Protein AF-A0A242MQW5-F1 (afdb_monomer_lite)

Foldseek 3Di:
DDPVLLVVLVVVQVDALVVVVDPDRADALVSSQVVCCVPVVDRDDSVVSCVSCVVNVNNVRHDDD

Secondary structure (DSSP, 8-state):
--HHHHHHHHHHTTS-GGGGT-S-SSB-HHHHHHHHHHHHS----HHHHHHHHHHTT-GGGBPP-

Radius of gyration: 10.62 Å; chains: 1; bounding box: 26×20×25 Å

Organism: Caballeronia sordidicola (NCBI:txid196367)

Structure (mmCIF, N/CA/C/O backbone):
data_AF-A0A242MQW5-F1
#
_entry.id   AF-A0A242MQW5-F1
#
loop_
_atom_site.group_PDB
_atom_site.id
_atom_site.type_symbol
_atom_site.label_atom_id
_atom_site.label_alt_id
_atom_site.label_comp_id
_atom_site.label_asym_id
_atom_site.label_entity_id
_atom_site.label_seq_id
_atom_site.pdbx_PDB_ins_code
_atom_site.Cartn_x
_atom_site.Cartn_y
_atom_site.Cartn_z
_atom_site.occupancy
_atom_site.B_iso_or_equiv
_atom_site.auth_seq_id
_atom_site.auth_comp_id
_atom_site.auth_asym_id
_atom_site.auth_atom_id
_atom_site.pdbx_PDB_model_num
ATOM 1 N N . MET A 1 1 ? -3.576 0.385 12.655 1.00 66.12 1 MET A N 1
ATOM 2 C CA . MET A 1 1 ? -3.991 -0.651 11.685 1.00 66.12 1 MET A CA 1
ATOM 3 C C . MET A 1 1 ? -4.389 -1.887 12.458 1.00 66.12 1 MET A C 1
ATOM 5 O O . MET A 1 1 ? -3.765 -2.141 13.483 1.00 66.12 1 MET A O 1
ATOM 9 N N . SER A 1 2 ? -5.409 -2.608 11.999 1.00 79.56 2 SER A N 1
ATOM 10 C CA . SER A 1 2 ? -5.751 -3.919 12.550 1.00 79.56 2 SER A CA 1
ATOM 11 C C . SER A 1 2 ? -4.772 -4.994 12.044 1.00 79.56 2 SER A C 1
ATOM 13 O O . SER A 1 2 ? -4.085 -4.758 11.043 1.00 79.56 2 SER A O 1
ATOM 15 N N . PRO A 1 3 ? -4.677 -6.156 12.712 1.00 79.94 3 PRO A N 1
ATOM 16 C CA . PRO A 1 3 ? -3.856 -7.277 12.255 1.00 79.94 3 PRO A CA 1
ATOM 17 C C . PRO A 1 3 ? -4.180 -7.715 10.820 1.00 79.94 3 PRO 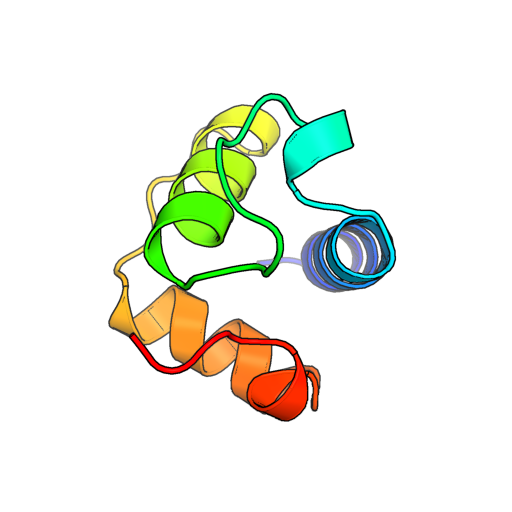A C 1
ATOM 19 O O . PRO A 1 3 ? -3.260 -7.954 10.044 1.00 79.94 3 PRO A O 1
ATOM 22 N N . GLU A 1 4 ? -5.457 -7.699 10.414 1.00 83.75 4 GLU A N 1
ATOM 23 C CA . GLU A 1 4 ? -5.841 -8.121 9.058 1.00 83.75 4 GLU A CA 1
ATOM 24 C C . GLU A 1 4 ? -5.274 -7.192 7.975 1.00 83.75 4 GLU A C 1
ATOM 26 O O . GLU A 1 4 ? -4.948 -7.633 6.872 1.00 83.75 4 GLU A O 1
ATOM 31 N N . ALA A 1 5 ? -5.107 -5.901 8.283 1.00 83.38 5 ALA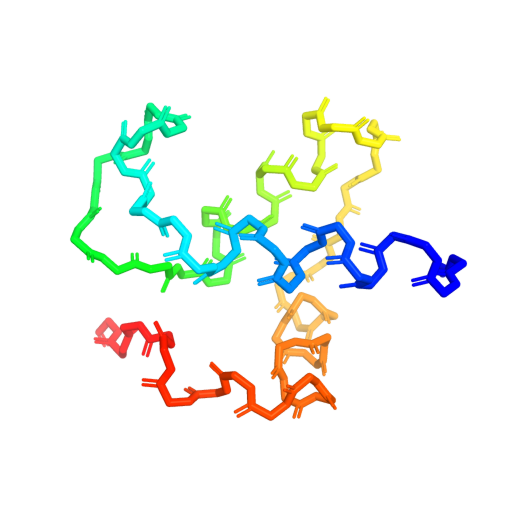 A N 1
ATOM 32 C CA . ALA A 1 5 ? -4.489 -4.959 7.357 1.00 83.38 5 ALA A CA 1
ATOM 33 C C . ALA A 1 5 ? -3.002 -5.280 7.135 1.00 83.38 5 ALA A C 1
ATOM 35 O O . ALA A 1 5 ? -2.505 -5.151 6.017 1.00 83.38 5 ALA A O 1
ATOM 36 N N . PHE A 1 6 ? -2.296 -5.724 8.179 1.00 82.12 6 PHE A N 1
ATOM 37 C CA . PHE A 1 6 ? -0.898 -6.141 8.076 1.00 82.12 6 PHE A CA 1
ATOM 38 C C . PHE A 1 6 ? -0.743 -7.428 7.263 1.00 82.12 6 PHE A C 1
ATOM 40 O O . PHE A 1 6 ? 0.136 -7.476 6.401 1.00 82.12 6 PHE A O 1
ATOM 47 N N . ASP A 1 7 ? -1.617 -8.415 7.469 1.00 85.25 7 ASP A N 1
ATOM 48 C CA . ASP A 1 7 ? -1.628 -9.650 6.675 1.00 85.25 7 ASP A CA 1
ATOM 49 C C . ASP A 1 7 ? -1.944 -9.377 5.203 1.00 85.25 7 ASP A C 1
ATOM 51 O O . ASP A 1 7 ? -1.268 -9.894 4.311 1.00 85.25 7 ASP A O 1
ATOM 55 N N . TRP A 1 8 ? -2.905 -8.491 4.925 1.00 87.44 8 TRP A N 1
ATOM 56 C CA . TRP A 1 8 ? -3.206 -8.078 3.556 1.00 87.44 8 TRP A CA 1
ATOM 57 C C . TRP A 1 8 ? -2.012 -7.378 2.895 1.00 87.44 8 TRP A C 1
ATOM 59 O O . TRP A 1 8 ? -1.673 -7.686 1.752 1.00 87.44 8 TRP A O 1
ATOM 69 N N . ILE A 1 9 ? -1.330 -6.473 3.611 1.00 84.25 9 ILE A N 1
ATOM 70 C CA . ILE A 1 9 ? -0.116 -5.806 3.115 1.00 84.25 9 ILE A CA 1
ATOM 71 C C . ILE A 1 9 ? 0.988 -6.835 2.852 1.00 84.25 9 ILE A C 1
ATOM 73 O O . ILE A 1 9 ? 1.650 -6.766 1.816 1.00 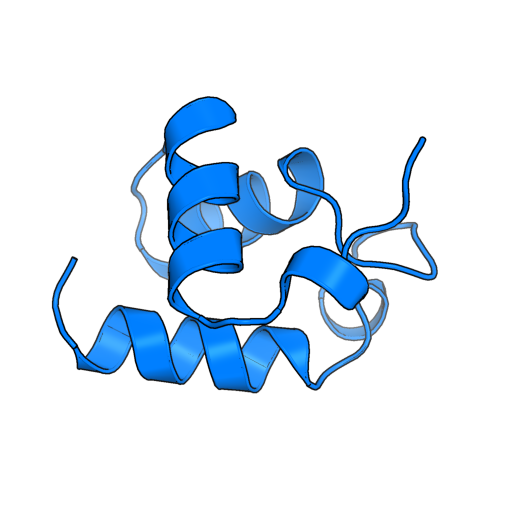84.25 9 ILE A O 1
ATOM 77 N N . ALA A 1 10 ? 1.188 -7.796 3.755 1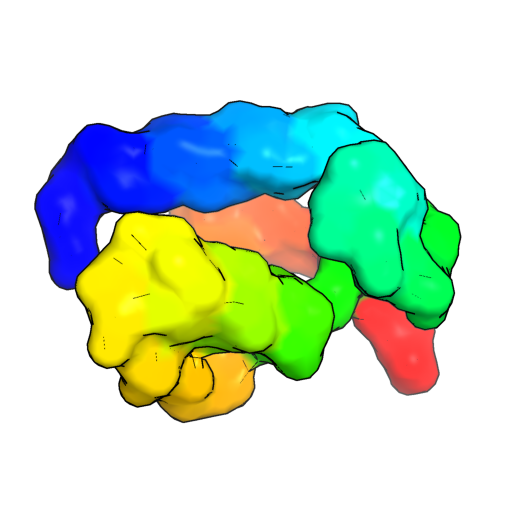.00 84.38 10 ALA A N 1
ATOM 78 C CA . ALA A 1 10 ? 2.179 -8.852 3.588 1.00 84.38 10 ALA A CA 1
ATOM 79 C C . ALA A 1 10 ? 1.877 -9.721 2.357 1.00 84.38 10 ALA A C 1
ATOM 81 O O . ALA A 1 10 ? 2.794 -10.005 1.584 1.00 84.38 10 ALA A O 1
ATOM 82 N N . ALA A 1 11 ? 0.608 -10.077 2.133 1.00 86.19 11 ALA A N 1
ATOM 83 C CA . ALA A 1 11 ? 0.159 -10.805 0.950 1.00 86.19 11 ALA A CA 1
ATOM 84 C C . ALA A 1 11 ? 0.352 -9.985 -0.337 1.00 86.19 11 ALA A C 1
ATOM 86 O O . ALA A 1 11 ? 0.908 -10.493 -1.310 1.00 86.19 11 ALA A O 1
ATOM 87 N N . ALA A 1 12 ? -0.009 -8.699 -0.334 1.00 84.19 12 ALA A N 1
ATOM 88 C CA . ALA A 1 12 ? 0.200 -7.812 -1.479 1.00 84.19 12 ALA A CA 1
ATOM 89 C C . ALA A 1 12 ? 1.692 -7.655 -1.827 1.00 84.19 12 ALA A C 1
ATOM 91 O O . ALA A 1 12 ? 2.068 -7.650 -2.998 1.00 84.19 12 ALA A O 1
ATOM 92 N N . LEU A 1 13 ? 2.559 -7.611 -0.809 1.00 79.69 13 LEU A N 1
ATOM 93 C CA . LEU A 1 13 ? 4.017 -7.567 -0.955 1.00 79.69 13 LEU A CA 1
ATOM 94 C C . LEU A 1 13 ? 4.643 -8.892 -1.440 1.00 79.69 13 LEU A C 1
ATOM 96 O O . LEU A 1 13 ? 5.840 -8.907 -1.753 1.00 79.69 13 LEU A O 1
ATOM 100 N N . GLN A 1 14 ? 3.894 -10.002 -1.489 1.00 81.50 14 GLN A N 1
ATOM 101 C CA . GLN A 1 14 ? 4.309 -11.219 -2.207 1.00 81.50 14 GLN A CA 1
ATOM 102 C C . GLN A 1 14 ? 4.137 -11.075 -3.721 1.00 81.50 14 GLN A C 1
ATOM 104 O O . GLN A 1 14 ? 4.890 -11.691 -4.471 1.00 81.50 14 GLN A O 1
ATOM 109 N N . GLY A 1 15 ? 3.178 -10.259 -4.162 1.00 78.50 15 GLY A N 1
ATOM 110 C CA . GLY A 1 15 ? 2.960 -9.958 -5.571 1.00 78.50 15 GLY A CA 1
ATOM 111 C C . GLY A 1 15 ? 3.942 -8.925 -6.119 1.00 78.50 15 GLY A C 1
ATOM 112 O O . GLY A 1 15 ? 4.623 -8.204 -5.382 1.00 78.50 15 GLY A O 1
ATOM 113 N N . GLU A 1 16 ? 3.995 -8.822 -7.443 1.00 79.56 16 GLU A N 1
ATOM 114 C CA . GLU A 1 16 ? 4.775 -7.789 -8.117 1.00 79.56 16 GLU A CA 1
ATOM 115 C C . GLU A 1 16 ? 4.009 -6.454 -8.133 1.00 79.56 16 GLU A C 1
ATOM 117 O O . GLU A 1 16 ? 2.807 -6.442 -8.403 1.00 79.56 16 GLU A O 1
A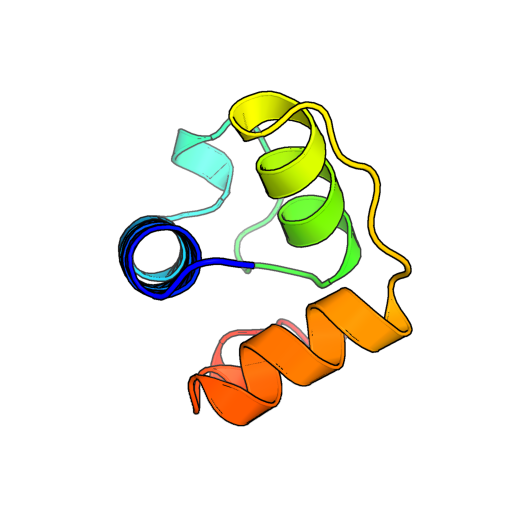TOM 122 N N . PRO A 1 17 ? 4.675 -5.301 -7.928 1.00 83.19 17 PRO A N 1
ATOM 123 C CA . PRO A 1 17 ? 4.019 -3.989 -7.978 1.00 83.19 17 PRO A CA 1
ATOM 124 C C . PRO A 1 17 ? 3.311 -3.712 -9.313 1.00 83.19 17 PRO A C 1
ATOM 126 O O . PRO A 1 17 ? 2.330 -2.968 -9.356 1.00 83.19 17 PRO A O 1
ATOM 129 N N . GLN A 1 18 ? 3.789 -4.328 -10.397 1.00 82.50 18 GLN A N 1
ATOM 130 C CA . GLN A 1 18 ? 3.211 -4.222 -11.738 1.00 82.50 18 GLN A CA 1
ATOM 131 C C . GLN A 1 18 ? 1.805 -4.814 -11.823 1.00 82.50 18 GLN A C 1
ATOM 133 O O . GLN A 1 18 ? 0.955 -4.228 -12.489 1.00 82.50 18 GLN A O 1
ATOM 138 N N . ALA A 1 19 ? 1.516 -5.889 -11.080 1.00 83.19 19 ALA A N 1
ATOM 139 C CA . ALA A 1 19 ? 0.166 -6.449 -10.995 1.00 83.19 19 ALA A CA 1
ATOM 140 C C . ALA A 1 19 ? -0.838 -5.460 -10.370 1.00 83.19 19 ALA A C 1
ATOM 142 O O . ALA A 1 19 ? -2.036 -5.539 -10.622 1.00 83.19 19 ALA A O 1
ATOM 143 N N . TYR A 1 20 ? -0.340 -4.486 -9.602 1.00 80.69 20 TYR A N 1
ATOM 144 C CA . TYR A 1 20 ? -1.126 -3.415 -8.989 1.00 80.69 20 TYR A CA 1
ATOM 145 C C . TYR A 1 20 ? -1.076 -2.097 -9.782 1.00 80.69 20 TYR A C 1
ATOM 147 O O . TYR A 1 20 ? -1.555 -1.064 -9.306 1.00 80.69 20 TYR A O 1
ATOM 155 N N . GLY A 1 21 ? -0.503 -2.114 -10.990 1.00 82.38 21 GLY A N 1
ATOM 156 C CA . GLY A 1 21 ? -0.410 -0.950 -11.871 1.00 82.38 21 GLY A CA 1
ATOM 157 C C . GLY A 1 21 ? 0.689 0.045 -11.494 1.00 82.38 21 GLY A C 1
ATOM 158 O O . GLY A 1 21 ? 0.657 1.184 -11.958 1.00 82.38 21 GLY A O 1
ATOM 159 N N . PHE A 1 22 ? 1.661 -0.347 -10.662 1.00 84.50 22 PHE A N 1
ATOM 160 C CA . PHE A 1 22 ? 2.801 0.509 -10.345 1.00 84.50 22 PHE A CA 1
ATOM 161 C C . PHE A 1 22 ? 3.984 0.240 -11.287 1.00 84.50 22 PHE A C 1
ATOM 163 O O . PHE A 1 22 ? 4.427 -0.906 -11.402 1.00 84.50 22 PHE A O 1
ATOM 170 N N . PRO A 1 23 ? 4.563 1.287 -11.909 1.00 68.00 23 PRO A N 1
ATOM 171 C CA . PRO A 1 23 ? 5.745 1.155 -12.750 1.00 68.00 23 PRO A CA 1
ATOM 172 C C . PRO A 1 23 ? 6.984 0.959 -11.865 1.00 68.00 23 PRO A C 1
ATOM 174 O O . PRO A 1 23 ? 7.653 1.909 -11.460 1.00 68.00 23 PRO A O 1
ATOM 177 N N . GLY A 1 24 ? 7.264 -0.290 -11.501 1.00 68.12 24 GLY A N 1
ATOM 178 C CA . GLY A 1 24 ? 8.446 -0.656 -10.728 1.00 68.12 24 GLY A CA 1
ATOM 179 C C . GLY A 1 24 ? 8.582 -2.164 -10.552 1.00 68.12 24 GLY A C 1
ATOM 180 O O . GLY A 1 24 ? 7.605 -2.864 -10.303 1.00 68.12 24 GLY A O 1
ATOM 181 N N . ALA A 1 25 ? 9.808 -2.678 -10.659 1.00 70.75 25 ALA A N 1
ATOM 182 C CA . ALA A 1 25 ? 10.117 -4.090 -10.399 1.00 70.75 25 ALA A CA 1
ATOM 183 C C . ALA A 1 25 ? 10.128 -4.442 -8.902 1.00 70.75 25 ALA A C 1
ATOM 185 O O . ALA A 1 25 ? 10.134 -5.611 -8.534 1.00 70.75 25 ALA A O 1
ATOM 186 N N . ARG A 1 26 ? 10.154 -3.438 -8.016 1.00 77.69 26 ARG A N 1
ATOM 187 C CA . ARG A 1 26 ? 10.201 -3.621 -6.561 1.00 77.69 26 ARG A CA 1
ATOM 188 C C . ARG A 1 26 ? 9.260 -2.665 -5.854 1.00 77.69 26 ARG A C 1
ATOM 190 O O . ARG A 1 26 ? 9.030 -1.542 -6.308 1.00 77.69 26 ARG A O 1
ATOM 197 N N . TRP A 1 27 ? 8.755 -3.106 -4.710 1.00 82.38 27 TRP A N 1
ATOM 198 C CA . TRP A 1 27 ? 7.984 -2.256 -3.819 1.00 82.38 27 TRP A CA 1
ATOM 199 C C . TRP A 1 27 ? 8.865 -1.131 -3.278 1.00 82.38 27 TRP A C 1
ATOM 201 O O . TRP A 1 27 ? 10.045 -1.313 -2.976 1.00 82.38 27 TRP A O 1
ATOM 211 N N . THR A 1 28 ? 8.287 0.057 -3.157 1.00 81.12 28 THR A N 1
ATOM 212 C CA . THR A 1 28 ? 8.925 1.211 -2.521 1.00 81.12 28 THR A CA 1
ATOM 213 C C . THR A 1 28 ? 7.980 1.748 -1.458 1.00 81.12 28 THR A C 1
ATOM 215 O O . THR A 1 28 ? 6.768 1.567 -1.557 1.00 81.12 28 THR A O 1
ATOM 218 N N . SER A 1 29 ? 8.492 2.475 -0.463 1.00 82.44 29 SER A N 1
ATOM 219 C CA . SER A 1 29 ? 7.626 3.126 0.532 1.00 82.44 29 SER A CA 1
ATOM 220 C C . SER A 1 29 ? 6.620 4.099 -0.103 1.00 82.44 29 SER A C 1
ATOM 222 O O . SER A 1 29 ? 5.582 4.374 0.484 1.00 82.44 29 SER A O 1
ATOM 224 N N . GLY A 1 30 ? 6.916 4.625 -1.299 1.00 83.19 30 GLY A N 1
ATOM 225 C CA . GLY A 1 30 ? 6.000 5.482 -2.052 1.00 83.19 30 GLY A CA 1
ATOM 226 C C . GLY A 1 30 ? 4.851 4.707 -2.697 1.00 83.19 30 GLY A C 1
ATOM 227 O O . GLY A 1 30 ? 3.696 5.065 -2.485 1.00 83.19 30 GLY A O 1
ATOM 228 N N . THR A 1 31 ? 5.156 3.643 -3.445 1.00 85.81 31 THR A N 1
ATOM 229 C CA . THR A 1 31 ? 4.133 2.807 -4.101 1.00 85.81 31 THR A CA 1
ATOM 230 C C . THR A 1 31 ? 3.298 2.032 -3.090 1.00 85.81 31 THR A C 1
ATOM 232 O O . THR A 1 31 ? 2.082 1.964 -3.230 1.00 85.81 31 THR A O 1
ATOM 235 N N . LEU A 1 32 ? 3.914 1.546 -2.010 1.00 84.69 32 LEU A N 1
ATOM 236 C CA . LEU A 1 32 ? 3.190 0.888 -0.926 1.00 84.69 32 LEU A CA 1
ATOM 237 C C . LEU A 1 32 ? 2.245 1.854 -0.199 1.00 84.69 32 LEU A C 1
ATOM 239 O O . LEU A 1 32 ? 1.108 1.497 0.086 1.00 84.69 32 LEU A O 1
ATOM 243 N N . GLY A 1 33 ? 2.681 3.095 0.049 1.00 88.25 33 GLY A N 1
ATOM 244 C CA . GLY A 1 33 ? 1.819 4.126 0.630 1.00 88.25 33 GLY A CA 1
ATOM 245 C C . GLY A 1 33 ? 0.593 4.422 -0.238 1.00 88.25 33 GLY A C 1
ATOM 246 O O . GLY A 1 33 ? -0.512 4.484 0.287 1.00 88.25 33 GLY A O 1
ATOM 247 N N . GLN A 1 34 ? 0.775 4.521 -1.559 1.00 88.62 34 GLN A N 1
ATOM 248 C CA . GLN A 1 34 ? -0.337 4.707 -2.501 1.00 88.62 34 GLN A CA 1
ATOM 249 C C . GLN A 1 34 ? -1.272 3.493 -2.562 1.00 88.62 34 GLN A C 1
ATOM 251 O O . GLN A 1 34 ? -2.482 3.662 -2.679 1.00 88.62 34 GLN A O 1
ATOM 256 N N . LEU A 1 35 ? -0.737 2.271 -2.480 1.00 87.94 35 LEU A N 1
ATOM 257 C CA . LEU A 1 35 ? -1.560 1.063 -2.450 1.00 87.94 35 LEU A CA 1
ATOM 258 C C . LEU A 1 35 ? -2.441 1.024 -1.196 1.00 87.94 35 LEU A C 1
ATOM 260 O O . LEU A 1 35 ? -3.634 0.750 -1.290 1.00 87.94 35 LEU A O 1
ATOM 264 N N . ILE A 1 36 ? -1.859 1.325 -0.033 1.00 87.00 36 ILE A N 1
ATOM 265 C CA . ILE A 1 36 ? -2.590 1.359 1.236 1.00 87.00 36 ILE A CA 1
ATOM 266 C C . ILE A 1 36 ? -3.650 2.468 1.209 1.00 87.00 36 ILE A C 1
ATOM 268 O O . ILE A 1 36 ? -4.780 2.239 1.631 1.00 87.00 36 ILE A O 1
ATOM 272 N N . GLU A 1 37 ? -3.323 3.639 0.657 1.00 90.06 37 GLU A N 1
ATOM 273 C CA . GLU A 1 37 ? -4.282 4.733 0.466 1.00 90.06 37 GLU A CA 1
ATOM 274 C C . GLU A 1 37 ? -5.450 4.314 -0.437 1.00 90.06 37 GLU A C 1
ATOM 276 O O . GLU A 1 37 ? -6.598 4.593 -0.111 1.00 90.06 37 GLU A O 1
ATOM 281 N N . ARG A 1 38 ? -5.188 3.577 -1.523 1.00 88.81 38 ARG A N 1
ATOM 282 C CA . ARG A 1 38 ? -6.238 3.049 -2.409 1.00 88.81 38 ARG A CA 1
ATOM 283 C C . ARG A 1 38 ? -7.127 2.003 -1.743 1.00 88.81 38 ARG A C 1
ATOM 285 O O . ARG A 1 38 ? -8.331 2.024 -1.964 1.00 88.81 38 ARG A O 1
ATOM 292 N N . GLN A 1 39 ? -6.543 1.095 -0.965 1.00 87.81 39 GLN A N 1
ATOM 293 C CA . GLN A 1 39 ? -7.279 -0.026 -0.379 1.00 87.81 39 GLN A CA 1
ATOM 294 C C . GLN A 1 39 ? -8.062 0.371 0.876 1.00 87.81 39 GLN A C 1
ATOM 296 O O . GLN A 1 39 ? -9.182 -0.088 1.077 1.00 87.81 39 GLN A O 1
ATOM 301 N N . PHE A 1 40 ? -7.469 1.207 1.729 1.00 85.94 40 PHE A N 1
ATOM 302 C CA . PHE A 1 40 ? -8.029 1.559 3.035 1.00 85.94 40 PHE A CA 1
ATOM 303 C C . PHE A 1 40 ? -8.543 3.000 3.103 1.00 85.94 40 PHE A C 1
ATOM 305 O O . PHE A 1 40 ? -9.123 3.386 4.113 1.00 85.94 40 PHE A O 1
ATOM 312 N N . GLY A 1 41 ? -8.306 3.824 2.077 1.00 88.25 41 GLY A N 1
ATOM 313 C CA . GLY A 1 41 ? -8.668 5.246 2.084 1.00 88.25 41 GLY A CA 1
ATOM 314 C C . GLY A 1 41 ? -7.818 6.098 3.034 1.00 88.25 41 GLY A C 1
ATOM 315 O O . GLY A 1 41 ? -8.135 7.263 3.260 1.00 88.25 41 GLY A O 1
ATOM 316 N N . VAL A 1 42 ? -6.750 5.535 3.615 1.00 86.19 42 VAL A N 1
ATOM 317 C CA . VAL A 1 42 ? -5.909 6.217 4.607 1.00 86.19 42 VAL A CA 1
ATOM 318 C C . VAL A 1 42 ? -4.527 6.489 4.039 1.00 86.19 42 VAL A C 1
ATOM 320 O O . VAL A 1 42 ? -3.781 5.577 3.677 1.00 86.19 42 VAL A O 1
ATOM 323 N N . LYS A 1 43 ? -4.153 7.767 4.030 1.00 86.19 43 LYS A N 1
ATOM 324 C CA . LYS A 1 43 ? -2.821 8.204 3.631 1.00 86.19 43 LYS A CA 1
ATOM 325 C C . LYS A 1 43 ? -1.858 8.126 4.807 1.00 86.19 43 LYS A C 1
ATOM 327 O O . LYS A 1 43 ? -1.968 8.879 5.773 1.00 86.19 43 LYS A O 1
ATOM 332 N N . TYR A 1 44 ? -0.871 7.246 4.700 1.00 84.62 44 TYR A N 1
ATOM 333 C CA . TYR A 1 44 ? 0.183 7.122 5.701 1.00 84.62 44 TYR A CA 1
ATOM 334 C C . TYR A 1 44 ? 1.449 7.871 5.296 1.00 84.62 44 TYR A C 1
ATOM 336 O O . TYR A 1 44 ? 1.795 7.985 4.118 1.00 84.62 44 TYR A O 1
ATOM 344 N N . SER A 1 45 ? 2.181 8.366 6.295 1.00 86.38 45 SER A N 1
ATOM 345 C CA . SER A 1 45 ? 3.488 8.974 6.061 1.00 86.38 45 SER A CA 1
ATOM 346 C C . SER A 1 45 ? 4.485 7.922 5.564 1.00 86.38 45 SER A C 1
ATOM 348 O O . SER A 1 45 ? 4.444 6.758 5.969 1.00 86.38 45 SER A O 1
ATOM 350 N N . ARG A 1 46 ? 5.444 8.329 4.721 1.00 82.88 46 ARG A N 1
ATOM 351 C CA . ARG A 1 46 ? 6.513 7.430 4.239 1.00 82.88 46 ARG A CA 1
ATOM 352 C C . ARG A 1 46 ? 7.282 6.755 5.377 1.00 82.88 46 ARG A C 1
ATOM 354 O O . ARG A 1 46 ? 7.699 5.610 5.225 1.00 82.88 46 ARG A O 1
ATOM 361 N N . VAL A 1 47 ? 7.469 7.459 6.494 1.00 87.44 47 VAL A N 1
ATOM 362 C CA . VAL A 1 47 ? 8.146 6.933 7.688 1.00 87.44 47 VAL A CA 1
ATOM 363 C C . VAL A 1 47 ? 7.332 5.795 8.297 1.00 87.44 47 VAL A C 1
ATOM 365 O O . VAL A 1 47 ? 7.882 4.722 8.531 1.00 87.44 47 VAL A O 1
ATOM 368 N N . TYR A 1 48 ? 6.022 5.989 8.464 1.00 87.62 48 TYR A N 1
ATOM 369 C CA . TYR A 1 48 ? 5.137 4.962 9.006 1.00 87.62 48 TYR A CA 1
ATOM 370 C C . TYR A 1 48 ? 5.049 3.743 8.081 1.00 87.62 48 TYR A C 1
ATOM 372 O O . TYR A 1 48 ? 5.207 2.615 8.533 1.00 87.62 48 TYR A O 1
ATOM 380 N N . VAL A 1 49 ? 4.921 3.957 6.767 1.00 86.00 49 VAL A N 1
ATOM 381 C CA . VAL A 1 49 ? 4.945 2.871 5.770 1.00 86.00 49 VAL A CA 1
ATOM 382 C C . VAL A 1 49 ? 6.249 2.073 5.847 1.00 86.00 49 VAL A C 1
ATOM 384 O O . VAL A 1 49 ? 6.234 0.845 5.823 1.00 86.00 49 VAL A O 1
ATOM 387 N N . ARG A 1 50 ? 7.396 2.748 5.990 1.00 85.50 50 ARG A N 1
ATOM 388 C CA . ARG A 1 50 ? 8.683 2.071 6.183 1.00 85.50 50 ARG A CA 1
ATOM 389 C C . ARG A 1 50 ? 8.711 1.265 7.483 1.00 85.50 50 ARG A C 1
ATOM 391 O O . ARG A 1 50 ? 9.255 0.167 7.486 1.00 85.50 50 ARG A O 1
ATOM 398 N N . GLN A 1 51 ? 8.128 1.784 8.560 1.00 88.50 51 GLN A N 1
ATOM 399 C CA . GLN A 1 51 ? 8.057 1.098 9.848 1.00 88.50 51 GLN A CA 1
ATOM 400 C C . GLN A 1 51 ? 7.178 -0.155 9.788 1.00 88.50 51 GLN A C 1
ATOM 402 O O . GLN A 1 51 ? 7.571 -1.184 10.325 1.00 88.50 51 GLN A O 1
ATOM 407 N N . ILE A 1 52 ? 6.058 -0.110 9.061 1.00 84.12 52 ILE A N 1
ATOM 408 C CA . ILE A 1 52 ? 5.228 -1.288 8.770 1.00 84.12 52 ILE A CA 1
ATOM 409 C C . ILE A 1 52 ? 6.065 -2.361 8.071 1.00 84.12 52 ILE A C 1
ATOM 411 O O . ILE A 1 52 ? 6.097 -3.506 8.504 1.00 84.12 52 ILE A O 1
ATOM 415 N N . VAL A 1 53 ? 6.795 -1.985 7.021 1.00 81.44 53 VAL A N 1
ATOM 416 C CA . VAL A 1 53 ? 7.621 -2.932 6.261 1.00 81.44 53 VAL A CA 1
ATOM 417 C C . VAL A 1 53 ? 8.762 -3.512 7.100 1.00 81.44 53 VAL A C 1
ATOM 419 O O . VAL A 1 53 ? 9.086 -4.691 6.962 1.00 81.44 53 VAL A O 1
ATOM 422 N N . LEU A 1 54 ? 9.361 -2.706 7.981 1.00 83.62 54 LEU A N 1
ATOM 423 C CA . LEU A 1 54 ? 10.365 -3.170 8.942 1.00 83.62 54 LEU A CA 1
ATOM 424 C C . LEU A 1 54 ? 9.762 -4.161 9.945 1.00 83.62 54 LEU A C 1
ATOM 426 O O . LEU A 1 54 ? 10.341 -5.224 10.145 1.00 83.62 54 LEU A O 1
ATOM 430 N N . ASN A 1 55 ? 8.593 -3.848 10.510 1.00 82.94 55 ASN A N 1
ATOM 431 C CA . ASN A 1 55 ? 7.881 -4.722 11.446 1.00 82.94 55 ASN A CA 1
ATOM 432 C C . ASN A 1 55 ? 7.449 -6.045 10.801 1.00 82.94 55 ASN A C 1
ATOM 434 O O . ASN A 1 55 ? 7.469 -7.076 11.459 1.00 82.94 55 ASN A O 1
ATOM 438 N N . LEU A 1 56 ? 7.107 -6.031 9.511 1.00 77.94 56 LEU A N 1
ATOM 439 C CA . LEU A 1 56 ? 6.775 -7.234 8.745 1.00 77.94 56 LEU A CA 1
ATOM 440 C C . LEU A 1 56 ? 8.012 -8.064 8.347 1.00 77.94 56 LEU A C 1
ATOM 442 O O . LEU A 1 56 ? 7.868 -9.101 7.709 1.00 77.94 56 LEU A O 1
ATOM 446 N N . GLY A 1 57 ? 9.234 -7.610 8.655 1.00 75.19 57 GLY A N 1
ATOM 447 C CA . GLY A 1 57 ? 10.472 -8.274 8.227 1.00 75.19 57 GLY A CA 1
ATOM 448 C C . GLY A 1 57 ? 10.737 -8.184 6.717 1.00 75.19 57 GLY A C 1
ATOM 449 O O . GLY A 1 57 ? 11.648 -8.823 6.197 1.00 75.19 57 GLY A O 1
ATOM 450 N N . LEU A 1 58 ? 9.975 -7.359 5.993 1.00 70.75 58 LEU A N 1
ATOM 451 C CA . LEU A 1 58 ? 10.015 -7.234 4.531 1.00 70.75 58 LEU A CA 1
ATOM 452 C C . LEU A 1 58 ? 10.936 -6.098 4.060 1.00 70.75 58 LEU A C 1
ATOM 454 O O . LEU A 1 58 ? 10.907 -5.693 2.897 1.00 70.75 58 LEU A O 1
ATOM 458 N N . SER A 1 59 ? 11.789 -5.585 4.945 1.00 67.56 59 SER A N 1
ATOM 459 C CA . SER A 1 59 ? 12.746 -4.510 4.658 1.00 67.56 59 SER A CA 1
ATOM 460 C C . SER A 1 59 ? 13.704 -4.831 3.506 1.00 67.56 59 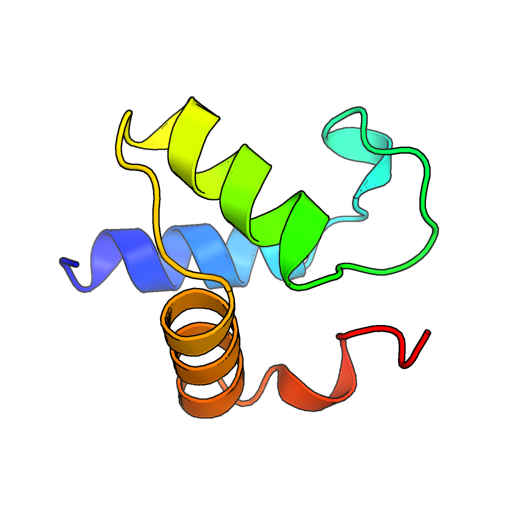SER A C 1
ATOM 462 O O . SER A 1 59 ? 14.103 -3.921 2.780 1.00 67.56 59 SER A O 1
ATOM 464 N N . LEU A 1 60 ? 13.997 -6.116 3.283 1.00 63.31 60 LEU A N 1
ATOM 465 C CA . LEU A 1 60 ? 14.810 -6.625 2.171 1.00 63.31 60 LEU A CA 1
ATOM 466 C C . LEU A 1 60 ? 14.098 -6.579 0.807 1.00 63.31 60 LEU A C 1
ATOM 468 O O . LEU A 1 60 ? 14.763 -6.625 -0.226 1.00 63.31 60 LEU A O 1
ATOM 472 N N . ARG A 1 61 ? 12.761 -6.472 0.778 1.00 65.31 61 ARG A N 1
ATOM 473 C CA . ARG A 1 61 ? 11.966 -6.399 -0.463 1.00 65.31 61 ARG A CA 1
ATOM 474 C C . ARG A 1 61 ? 11.728 -4.981 -0.967 1.00 65.31 61 ARG A C 1
ATOM 476 O O . ARG A 1 61 ? 11.220 -4.806 -2.075 1.00 65.31 61 ARG A O 1
ATOM 483 N N . LEU A 1 62 ? 12.115 -3.968 -0.193 1.00 65.56 62 LEU A N 1
ATOM 484 C CA . LEU A 1 62 ? 12.101 -2.596 -0.677 1.00 65.56 62 LEU A CA 1
ATOM 485 C C . LEU A 1 62 ? 13.319 -2.349 -1.563 1.00 65.56 62 LEU A C 1
ATOM 487 O O . LEU A 1 62 ? 14.461 -2.528 -1.141 1.00 65.56 62 LEU A O 1
ATOM 491 N N . GLY A 1 63 ? 13.081 -1.889 -2.791 1.00 58.25 63 GLY A N 1
ATOM 492 C CA . GLY A 1 63 ? 14.163 -1.374 -3.621 1.00 58.25 63 GLY A CA 1
ATOM 493 C C . GLY A 1 63 ? 14.770 -0.139 -2.953 1.00 58.25 63 GLY A C 1
ATOM 494 O O . GLY A 1 63 ? 14.064 0.849 -2.742 1.00 58.25 63 GLY A O 1
ATOM 495 N N . ARG A 1 64 ? 16.067 -0.179 -2.614 1.00 52.41 64 ARG A N 1
ATOM 496 C CA . ARG A 1 64 ? 16.826 1.056 -2.373 1.00 52.41 64 ARG A CA 1
ATOM 497 C C . ARG A 1 64 ? 16.852 1.813 -3.694 1.00 52.41 64 ARG A C 1
ATOM 499 O O . ARG A 1 64 ? 17.303 1.266 -4.696 1.00 52.41 64 ARG A O 1
ATOM 506 N N . ARG A 1 65 ? 16.267 3.006 -3.678 1.00 49.12 65 ARG A N 1
ATOM 507 C CA . ARG A 1 65 ? 16.358 3.955 -4.780 1.00 49.12 65 ARG A CA 1
ATOM 508 C C . ARG A 1 65 ? 17.769 4.519 -4.848 1.00 49.12 65 ARG A C 1
ATOM 510 O O . ARG A 1 65 ? 18.357 4.683 -3.755 1.00 49.12 65 ARG A O 1
#

pLDDT: mean 80.28, std 8.86, range [49.12, 90.06]

Sequence (65 aa):
MSPEAFDWIAAALQGEPQAYGFPGARWTSGTLGQLIERQFGVKYSRVYVRQIVLNLGLSLRLGRR

InterPro domains:
  IPR025959 Winged helix-turn helix domain [PF13592] (24-63)